Protein AF-A0A959C850-F1 (afdb_monome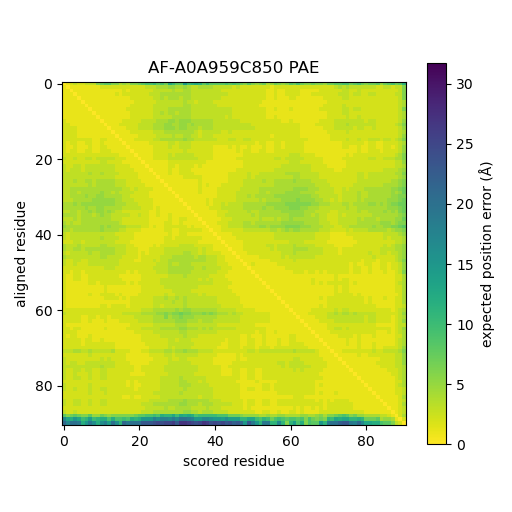r)

pLDDT: mean 97.04, std 5.64, range [49.34, 98.69]

Sequence (91 aa):
LLYEFALWDCEKGWVQQFHLGALRNNNSRAMRLLGPDTGWDSIGDFPQGQALARFLDRLDTEDRLAKTILYNLNPADNELMATMIGNFNDG

Solvent-accessible surface area (backbone atoms only — not comparable to full-atom values): 5569 Å² total; per-residue (Å²): 107,74,65,60,51,44,48,48,29,31,77,69,72,37,75,47,75,49,84,41,40,76,36,68,66,72,39,67,70,52,38,76,76,69,40,78,96,72,81,49,57,46,71,33,87,71,90,54,65,71,62,50,52,55,53,51,48,59,28,45,79,70,78,34,60,40,59,71,47,81,42,72,60,31,75,90,45,47,68,57,53,63,53,54,56,64,80,77,57,94,124

Structure (mmCIF, N/CA/C/O backbone):
data_AF-A0A959C850-F1
#
_entry.id   AF-A0A959C850-F1
#
loop_
_atom_site.group_PDB
_atom_site.id
_atom_site.type_symbol
_atom_site.label_atom_id
_atom_site.label_alt_id
_atom_site.label_comp_id
_atom_site.label_asym_id
_atom_site.label_entity_id
_atom_site.label_seq_id
_atom_site.pdbx_PDB_ins_code
_atom_site.Cartn_x
_atom_site.Cartn_y
_atom_site.Cartn_z
_atom_site.occupancy
_atom_site.B_iso_or_equiv
_atom_site.auth_seq_id
_atom_site.auth_comp_id
_atom_site.auth_asym_id
_atom_site.auth_atom_id
_atom_site.pdbx_PDB_model_num
ATOM 1 N N . LEU A 1 1 ? -3.094 14.878 -0.629 1.00 92.50 1 LEU A N 1
ATOM 2 C CA . LEU A 1 1 ? -3.940 14.114 -1.573 1.00 92.50 1 LEU A CA 1
ATOM 3 C C . LEU A 1 1 ? -4.310 12.747 -1.015 1.00 92.50 1 LEU A C 1
ATOM 5 O O . LEU A 1 1 ? -5.489 12.554 -0.797 1.00 92.50 1 LEU A O 1
ATOM 9 N N . LEU A 1 2 ? -3.358 11.852 -0.704 1.00 97.19 2 LEU A N 1
ATOM 10 C CA . LEU A 1 2 ? -3.684 10.512 -0.173 1.00 97.19 2 LEU A CA 1
ATOM 11 C C . LEU A 1 2 ? -4.608 10.544 1.059 1.00 97.19 2 LEU A C 1
ATOM 13 O O . LEU A 1 2 ? -5.587 9.814 1.100 1.00 97.19 2 LEU A O 1
ATOM 17 N N . TYR A 1 3 ? -4.317 11.434 2.015 1.00 97.69 3 TYR A N 1
ATOM 18 C CA . TYR A 1 3 ? -5.161 11.651 3.193 1.00 97.69 3 TYR A CA 1
ATOM 19 C C . TYR A 1 3 ? -6.597 12.031 2.811 1.00 97.69 3 TYR A C 1
ATOM 21 O O . TYR A 1 3 ? -7.526 11.336 3.186 1.00 97.69 3 TYR A O 1
ATOM 29 N N . GLU A 1 4 ? -6.772 13.063 1.982 1.00 98.25 4 GLU A N 1
ATOM 30 C CA . GLU A 1 4 ? -8.094 13.515 1.519 1.00 98.25 4 GLU A CA 1
ATOM 31 C C . GLU A 1 4 ? -8.890 12.416 0.801 1.00 98.25 4 GLU A C 1
ATOM 33 O O . GLU A 1 4 ? -10.094 12.304 0.992 1.00 98.25 4 GLU A O 1
ATOM 38 N N . PHE A 1 5 ? -8.231 11.573 0.002 1.00 98.31 5 PHE A N 1
ATOM 39 C CA . PHE A 1 5 ? -8.909 10.452 -0.652 1.00 98.31 5 PHE A CA 1
ATOM 40 C C . PHE A 1 5 ? -9.363 9.400 0.355 1.00 98.31 5 PHE A C 1
ATOM 42 O O . PHE A 1 5 ? -10.506 8.967 0.287 1.00 98.31 5 PHE A O 1
ATOM 49 N N . ALA A 1 6 ? -8.528 9.072 1.342 1.00 98.31 6 ALA A N 1
ATOM 50 C CA . ALA A 1 6 ? -8.916 8.167 2.417 1.00 98.31 6 ALA A CA 1
ATOM 51 C C . ALA A 1 6 ? -10.107 8.721 3.227 1.00 98.31 6 ALA A C 1
ATOM 53 O O . ALA A 1 6 ? -11.069 8.008 3.520 1.00 98.31 6 ALA A O 1
ATOM 54 N N . LEU A 1 7 ? -10.088 10.022 3.510 1.00 98.44 7 LEU A N 1
ATOM 55 C CA . LEU A 1 7 ? -11.184 10.734 4.156 1.00 98.44 7 LEU A CA 1
ATOM 56 C C . LEU A 1 7 ? -12.502 10.649 3.365 1.00 98.44 7 LEU A C 1
ATOM 58 O O . LEU A 1 7 ? -13.565 10.48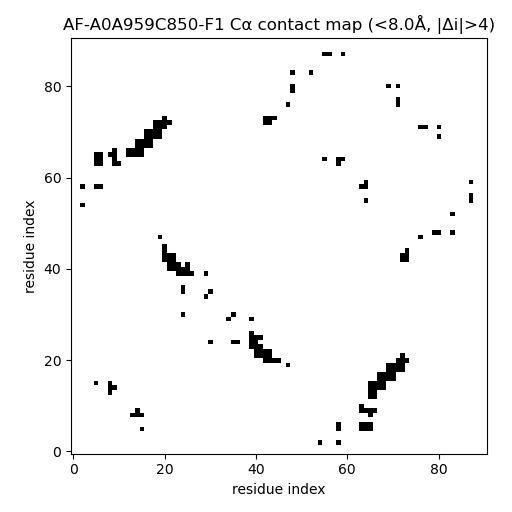9 3.971 1.00 98.44 7 LEU A O 1
ATOM 62 N N . TRP A 1 8 ? -12.446 10.751 2.034 1.00 98.56 8 TRP A N 1
ATOM 63 C CA . TRP A 1 8 ? -13.612 10.584 1.161 1.00 98.56 8 TRP A CA 1
ATOM 64 C C . TRP A 1 8 ? -14.059 9.129 1.048 1.00 98.56 8 TRP A C 1
ATOM 66 O O . TRP A 1 8 ? -15.260 8.873 1.037 1.00 98.56 8 TRP A O 1
ATOM 76 N N . A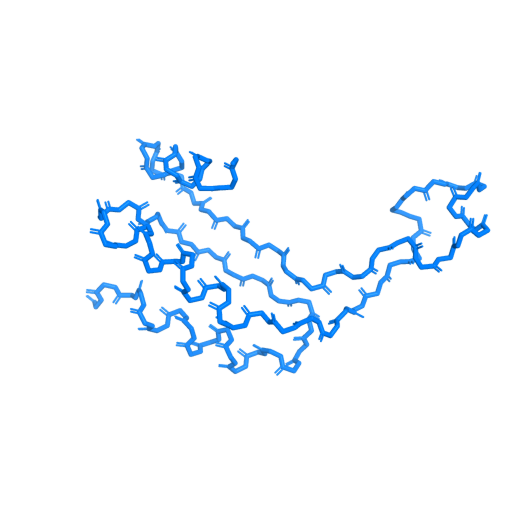SP A 1 9 ? -13.130 8.173 1.019 1.00 98.50 9 ASP A N 1
ATOM 77 C CA . ASP A 1 9 ? -13.467 6.749 1.020 1.00 98.50 9 ASP A CA 1
ATOM 78 C C . ASP A 1 9 ? -14.249 6.380 2.287 1.00 98.50 9 ASP A C 1
ATOM 80 O O . ASP A 1 9 ? -15.276 5.707 2.198 1.00 98.50 9 ASP A O 1
ATOM 84 N N . CYS A 1 10 ? -13.836 6.896 3.450 1.00 98.19 10 CYS A N 1
ATOM 85 C CA . CYS A 1 10 ? -14.585 6.754 4.699 1.00 98.19 10 CYS A CA 1
ATOM 86 C C . CYS A 1 10 ? -15.985 7.381 4.593 1.00 98.19 10 CYS A C 1
ATOM 88 O O . CYS A 1 10 ? -16.982 6.705 4.844 1.00 98.19 10 CYS A O 1
ATOM 90 N N . GLU A 1 11 ? -16.082 8.630 4.118 1.00 98.31 11 GLU A N 1
ATOM 91 C CA . GLU A 1 11 ? -17.362 9.332 3.930 1.00 98.31 11 GLU A CA 1
ATOM 92 C C . GLU A 1 11 ? -18.332 8.558 3.016 1.00 98.31 11 GLU A C 1
ATOM 94 O O . GLU A 1 11 ? -19.548 8.592 3.213 1.00 98.31 11 GLU A O 1
ATOM 99 N N . LYS A 1 12 ? -17.812 7.852 2.004 1.00 98.38 12 LYS A N 1
ATOM 100 C CA . LYS A 1 12 ? -18.613 7.056 1.062 1.00 98.38 12 LYS A CA 1
ATOM 101 C C . LYS A 1 12 ? -18.792 5.592 1.476 1.00 98.38 12 LYS A C 1
ATOM 103 O O . LYS A 1 12 ? -19.470 4.851 0.762 1.00 98.38 12 LYS A O 1
ATOM 108 N N . GLY A 1 13 ? -18.209 5.158 2.595 1.00 97.69 13 GLY A N 1
ATOM 109 C CA . GLY A 1 13 ? -18.209 3.755 3.023 1.00 97.69 13 GLY A CA 1
ATOM 110 C C . GLY A 1 13 ? -17.459 2.815 2.065 1.00 97.69 13 GLY A C 1
ATOM 111 O O . GLY A 1 13 ? -17.748 1.612 2.012 1.00 97.69 13 GLY A O 1
ATOM 112 N N . TRP A 1 14 ? -16.536 3.358 1.271 1.00 98.50 14 TRP A N 1
ATOM 113 C CA . TRP A 1 14 ? -15.719 2.622 0.312 1.00 98.50 14 TRP A CA 1
ATOM 114 C C . TRP A 1 14 ? -14.562 1.898 0.999 1.00 98.50 14 TRP A C 1
ATOM 116 O O . TRP A 1 14 ? -14.174 2.204 2.124 1.00 98.50 14 TRP A O 1
ATOM 126 N N . VAL A 1 15 ? -14.032 0.886 0.313 1.00 98.38 15 VAL A N 1
ATOM 127 C CA . VAL A 1 15 ? -12.844 0.156 0.761 1.00 98.38 15 VAL A CA 1
ATOM 128 C C . VAL A 1 15 ? -11.603 0.847 0.205 1.00 98.38 15 VAL A C 1
ATOM 130 O O . VAL A 1 15 ? -11.494 1.031 -1.007 1.00 98.38 15 VAL A O 1
ATOM 133 N N . GLN A 1 16 ? -10.652 1.159 1.079 1.00 97.44 16 GLN A N 1
ATOM 134 C CA . GLN A 1 16 ? -9.334 1.670 0.718 1.00 97.44 16 GLN A CA 1
ATOM 135 C C . GLN A 1 16 ? -8.400 0.510 0.369 1.00 97.44 16 GLN A C 1
ATOM 137 O O . GLN A 1 16 ? -8.350 -0.500 1.073 1.00 97.44 16 GLN A O 1
ATOM 142 N N . GLN A 1 17 ? -7.640 0.644 -0.717 1.00 98.38 17 GLN A N 1
ATOM 143 C CA . GLN A 1 17 ? -6.671 -0.368 -1.142 1.00 98.38 17 GLN A CA 1
ATOM 144 C C . GLN A 1 17 ? -5.318 0.277 -1.424 1.00 98.38 17 GLN A C 1
ATOM 146 O O . GLN A 1 17 ? -5.192 1.089 -2.341 1.00 98.38 17 GLN A O 1
ATOM 151 N N . PHE A 1 18 ? -4.288 -0.125 -0.681 1.00 98.25 18 PHE A N 1
ATOM 152 C CA . PHE A 1 18 ? -2.938 0.418 -0.828 1.00 98.25 18 PHE A CA 1
ATOM 153 C C . PHE A 1 18 ? -1.983 -0.651 -1.367 1.00 98.25 18 PHE A C 1
ATOM 155 O O . PHE A 1 18 ? -1.716 -1.647 -0.700 1.00 98.25 18 PHE A O 1
ATOM 162 N N . HIS A 1 19 ? -1.468 -0.433 -2.582 1.00 98.31 19 HIS A N 1
ATOM 163 C CA . HIS A 1 19 ? -0.473 -1.296 -3.227 1.00 98.31 19 HIS A CA 1
ATOM 164 C C . HIS A 1 19 ? 0.922 -0.683 -3.078 1.00 98.31 19 HIS A C 1
ATOM 166 O O . HIS A 1 19 ? 1.230 0.337 -3.698 1.00 98.31 19 HIS A O 1
ATOM 172 N N . LEU A 1 20 ? 1.763 -1.300 -2.250 1.00 98.06 20 LEU A N 1
ATOM 173 C CA . LEU A 1 20 ? 3.055 -0.768 -1.820 1.00 98.06 20 LEU A CA 1
ATOM 174 C C . LEU A 1 20 ? 4.222 -1.602 -2.366 1.00 98.06 20 LEU A C 1
ATOM 176 O O . LEU A 1 20 ? 4.126 -2.818 -2.517 1.00 98.06 20 LEU A O 1
ATOM 180 N N . GLY A 1 21 ? 5.362 -0.949 -2.607 1.00 97.38 21 GLY A N 1
ATOM 181 C CA . GLY A 1 21 ? 6.639 -1.636 -2.847 1.00 97.38 21 GLY A CA 1
ATOM 182 C C . GLY A 1 21 ? 7.036 -1.871 -4.308 1.00 97.38 21 GLY A C 1
ATOM 183 O O . GLY A 1 21 ? 8.029 -2.550 -4.543 1.00 97.38 21 GLY A O 1
ATOM 184 N N . ALA A 1 22 ? 6.324 -1.317 -5.294 1.00 98.31 22 ALA A N 1
ATOM 185 C CA . ALA A 1 22 ? 6.756 -1.395 -6.694 1.00 98.31 22 ALA A CA 1
ATOM 186 C C . ALA A 1 22 ? 7.927 -0.437 -6.977 1.00 98.31 22 ALA A C 1
ATOM 188 O O . ALA A 1 22 ? 7.793 0.775 -6.805 1.00 98.31 22 ALA A O 1
ATOM 189 N N . LEU A 1 23 ? 9.049 -0.971 -7.462 1.00 98.44 23 LEU A N 1
ATOM 190 C CA . LEU A 1 23 ? 10.146 -0.196 -8.035 1.00 98.44 23 LEU A CA 1
ATOM 191 C C . LEU A 1 23 ? 9.987 -0.200 -9.561 1.00 98.44 23 LEU A C 1
ATOM 193 O O . LEU A 1 23 ? 10.155 -1.235 -10.207 1.00 98.44 23 LEU A O 1
ATOM 197 N N . ARG A 1 24 ? 9.613 0.948 -10.130 1.00 98.44 24 ARG A N 1
ATOM 198 C CA . ARG A 1 24 ? 9.132 1.042 -11.516 1.00 98.44 24 ARG A CA 1
ATOM 199 C C . ARG A 1 24 ? 10.134 1.673 -12.472 1.00 98.44 24 ARG A C 1
ATOM 201 O O . ARG A 1 24 ? 10.944 2.503 -12.071 1.00 98.44 24 ARG A O 1
ATOM 208 N N . ASN A 1 25 ? 9.990 1.354 -13.756 1.00 97.44 25 ASN A N 1
ATOM 209 C CA . ASN A 1 25 ? 10.731 1.936 -14.875 1.00 97.44 25 ASN A CA 1
ATOM 210 C C . ASN A 1 25 ? 12.255 1.779 -14.746 1.00 97.44 25 ASN A C 1
ATOM 212 O O . ASN A 1 25 ? 13.016 2.679 -15.105 1.00 97.44 25 ASN A O 1
ATOM 216 N N . ASN A 1 26 ? 12.713 0.618 -14.269 1.00 98.25 26 ASN A N 1
ATOM 217 C CA . ASN A 1 26 ? 14.130 0.366 -13.978 1.00 98.25 26 ASN A CA 1
ATOM 218 C C . ASN A 1 26 ? 15.027 0.407 -15.223 1.00 98.25 26 ASN A C 1
ATOM 220 O O . ASN A 1 26 ? 16.226 0.665 -15.137 1.00 98.25 26 ASN A O 1
ATOM 224 N N . ASN A 1 27 ? 14.460 0.138 -16.402 1.00 98.44 27 ASN A N 1
ATOM 225 C CA . ASN A 1 27 ? 15.189 0.116 -17.664 1.00 98.44 27 ASN A CA 1
ATOM 226 C C . ASN A 1 27 ? 14.913 1.383 -18.484 1.00 98.44 27 ASN A C 1
ATOM 228 O O . ASN A 1 27 ? 13.990 1.424 -19.298 1.00 98.44 27 ASN A O 1
ATOM 232 N N . SER A 1 28 ? 15.766 2.402 -18.345 1.00 98.44 28 SER A N 1
ATOM 233 C CA . SER A 1 28 ? 15.601 3.683 -19.050 1.00 98.44 28 SER A CA 1
ATOM 234 C C . SER A 1 28 ? 15.615 3.552 -20.576 1.00 98.44 28 SER A C 1
ATOM 236 O O . SER A 1 28 ? 14.997 4.360 -21.269 1.00 98.44 28 SER A O 1
ATOM 238 N N . ARG A 1 29 ? 16.323 2.557 -21.134 1.00 98.50 29 ARG A N 1
ATOM 239 C CA . ARG A 1 29 ? 16.309 2.313 -22.585 1.00 98.50 29 ARG A CA 1
ATOM 240 C C . ARG A 1 29 ? 14.948 1.787 -23.026 1.00 98.50 29 ARG A C 1
ATOM 242 O O . ARG A 1 29 ? 14.414 2.294 -24.006 1.00 98.50 29 ARG A O 1
ATOM 249 N N . ALA A 1 30 ? 14.400 0.803 -22.316 1.00 98.12 30 ALA A N 1
ATOM 250 C CA . ALA A 1 30 ? 13.081 0.261 -22.621 1.00 98.12 30 ALA A CA 1
ATOM 251 C C . ALA A 1 30 ? 11.976 1.298 -22.392 1.00 98.12 30 ALA A C 1
ATOM 253 O O . ALA A 1 30 ? 11.126 1.453 -23.257 1.00 98.12 30 ALA A O 1
ATOM 254 N N . MET A 1 31 ? 12.061 2.096 -21.324 1.00 98.06 31 MET A N 1
ATOM 255 C CA . MET A 1 31 ? 11.115 3.182 -21.055 1.00 98.06 31 MET A CA 1
ATOM 256 C C . MET A 1 31 ? 11.016 4.175 -22.223 1.00 98.06 31 MET A C 1
ATOM 258 O O . MET A 1 31 ? 9.921 4.573 -22.608 1.00 98.06 31 MET A O 1
ATOM 262 N N . ARG A 1 32 ? 12.148 4.546 -22.840 1.00 98.25 32 ARG A N 1
ATOM 263 C CA . ARG A 1 32 ? 12.148 5.438 -24.015 1.00 98.25 32 ARG A CA 1
ATOM 264 C C . ARG A 1 32 ? 11.533 4.811 -25.268 1.00 98.25 32 ARG A C 1
ATOM 266 O O . ARG A 1 32 ? 11.024 5.549 -26.100 1.00 98.25 32 ARG A O 1
ATOM 273 N N . LEU A 1 33 ? 11.647 3.493 -25.439 1.00 98.38 33 LEU A N 1
ATOM 274 C CA . LEU A 1 33 ? 11.196 2.794 -26.650 1.00 98.38 33 LEU A CA 1
ATOM 275 C C . LEU A 1 33 ? 9.754 2.285 -26.547 1.00 98.38 33 LEU A C 1
ATOM 277 O O . LEU A 1 33 ? 9.056 2.248 -27.554 1.00 98.38 33 LEU A O 1
ATOM 281 N N . LEU A 1 34 ? 9.343 1.853 -25.356 1.00 98.25 34 LEU A N 1
ATOM 282 C CA . LEU A 1 34 ? 8.120 1.084 -25.123 1.00 98.25 34 LEU A 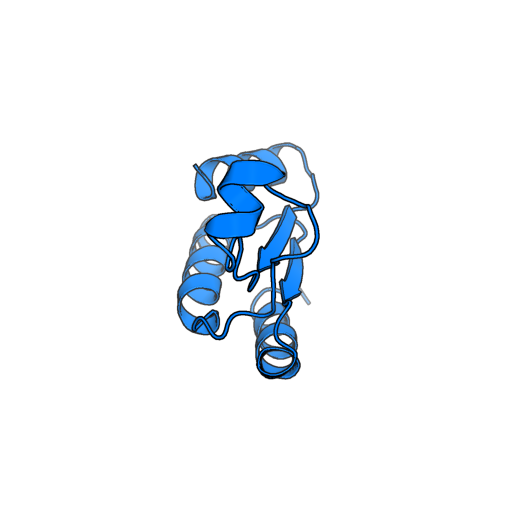CA 1
ATOM 283 C C . LEU A 1 34 ? 7.157 1.762 -24.141 1.00 98.25 34 LEU A C 1
ATOM 285 O O . LEU A 1 34 ? 5.979 1.424 -24.132 1.00 98.25 34 LEU A O 1
ATOM 289 N N . GLY A 1 35 ? 7.626 2.723 -23.340 1.00 97.50 35 GLY A N 1
ATOM 290 C CA . GLY A 1 35 ? 6.818 3.351 -22.297 1.00 97.50 35 GLY A CA 1
ATOM 291 C C . GLY A 1 35 ? 6.681 2.506 -21.018 1.00 97.50 35 GLY A C 1
ATOM 292 O O . GLY A 1 35 ? 7.351 1.474 -20.877 1.00 97.50 35 GLY A O 1
ATOM 293 N N . PRO A 1 36 ? 5.851 2.970 -20.065 1.00 97.31 36 PRO A N 1
ATOM 294 C CA . PRO A 1 36 ? 5.650 2.309 -18.776 1.00 97.31 36 PRO A CA 1
ATOM 295 C C . PRO A 1 36 ? 4.847 1.010 -18.937 1.00 97.31 36 PRO A C 1
ATOM 297 O O . PRO A 1 36 ? 4.262 0.765 -19.988 1.00 97.31 36 PRO A O 1
ATOM 300 N N . ASP A 1 37 ? 4.820 0.177 -17.892 1.00 95.88 37 ASP A N 1
ATOM 301 C CA . ASP A 1 37 ? 4.004 -1.050 -17.829 1.00 95.88 37 ASP A CA 1
ATOM 302 C C . ASP A 1 37 ? 4.322 -2.095 -18.920 1.00 95.88 37 ASP A C 1
ATOM 304 O O . ASP A 1 37 ? 3.481 -2.897 -19.320 1.00 95.88 37 ASP A O 1
ATOM 308 N N . THR A 1 38 ? 5.579 -2.133 -19.378 1.00 97.75 38 THR A N 1
ATOM 309 C CA . THR A 1 38 ? 6.061 -3.069 -20.415 1.00 97.75 38 THR A CA 1
ATOM 310 C C . THR A 1 38 ? 7.031 -4.139 -19.894 1.00 97.75 38 THR A C 1
ATOM 312 O O . THR A 1 38 ? 7.821 -4.692 -20.658 1.00 97.75 38 THR A O 1
ATOM 315 N N . GLY A 1 39 ? 6.964 -4.459 -18.593 1.00 97.38 39 GLY A N 1
ATOM 316 C CA . GLY A 1 39 ? 7.697 -5.579 -17.978 1.00 97.38 39 GLY A CA 1
ATOM 317 C C . GLY A 1 39 ? 9.070 -5.238 -17.383 1.00 97.38 39 GLY A C 1
ATOM 318 O O . GLY A 1 39 ? 9.890 -6.134 -17.203 1.00 97.38 39 GLY A O 1
ATOM 319 N N . TRP A 1 40 ? 9.331 -3.963 -17.074 1.00 97.69 40 TRP A N 1
ATOM 320 C CA . TRP A 1 40 ? 10.624 -3.481 -16.548 1.00 97.69 40 TRP A CA 1
ATOM 321 C C . TRP A 1 40 ? 10.543 -2.941 -15.111 1.00 97.69 40 TRP A C 1
ATOM 323 O O . TRP A 1 40 ? 11.402 -2.164 -14.683 1.00 97.69 40 TRP A O 1
ATOM 333 N N . ASP A 1 41 ? 9.520 -3.374 -14.379 1.00 98.56 41 ASP A N 1
ATOM 334 C CA . ASP A 1 41 ? 9.272 -3.058 -12.972 1.00 98.56 41 ASP A CA 1
ATOM 335 C C . ASP A 1 41 ? 9.640 -4.269 -12.102 1.00 98.56 41 ASP A C 1
ATOM 337 O O . ASP A 1 41 ? 9.617 -5.410 -12.566 1.00 98.56 41 ASP A O 1
ATOM 341 N N . SER A 1 42 ? 9.987 -4.036 -10.839 1.00 98.56 42 SER A N 1
ATOM 342 C CA . SER A 1 42 ? 10.381 -5.089 -9.900 1.00 98.56 42 SER A CA 1
ATOM 343 C C . SER A 1 42 ? 9.919 -4.797 -8.472 1.00 98.56 42 SER A C 1
ATOM 345 O O . SER A 1 42 ? 9.307 -3.767 -8.181 1.00 98.56 42 SER A O 1
AT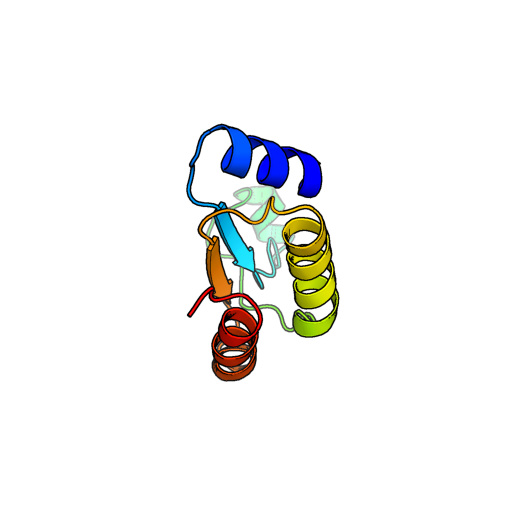OM 347 N N . ILE A 1 43 ? 10.242 -5.720 -7.565 1.00 98.69 43 ILE A N 1
ATOM 348 C CA . ILE A 1 43 ? 10.127 -5.524 -6.119 1.00 98.69 43 ILE A CA 1
ATOM 349 C C . ILE A 1 43 ? 11.130 -4.443 -5.684 1.00 98.69 43 ILE A C 1
ATOM 351 O O . ILE A 1 43 ? 12.299 -4.507 -6.067 1.00 98.69 43 ILE A O 1
ATOM 355 N N . GLY A 1 44 ? 10.669 -3.460 -4.910 1.00 98.31 44 GLY A N 1
ATOM 356 C CA . GLY A 1 44 ? 11.500 -2.500 -4.181 1.00 98.31 44 GLY A CA 1
ATOM 357 C C . GLY A 1 44 ? 11.639 -2.861 -2.697 1.00 98.31 44 GLY A C 1
ATOM 358 O O . GLY A 1 44 ? 10.832 -3.607 -2.144 1.00 98.31 44 GLY A O 1
ATOM 359 N N . ASP A 1 45 ? 12.650 -2.306 -2.037 1.00 97.44 45 ASP A N 1
ATOM 360 C CA . ASP A 1 45 ? 13.037 -2.566 -0.641 1.00 97.44 45 ASP A CA 1
ATOM 361 C C . ASP A 1 45 ? 12.868 -1.330 0.263 1.00 97.44 45 ASP A C 1
ATOM 363 O O . ASP A 1 45 ? 13.612 -1.103 1.217 1.00 97.44 45 ASP A O 1
ATOM 367 N N . PHE A 1 46 ? 11.867 -0.504 -0.040 1.00 96.88 46 PHE A N 1
ATOM 368 C CA . PHE A 1 46 ? 11.599 0.713 0.719 1.00 96.88 46 PHE A CA 1
ATOM 369 C C . PHE A 1 46 ? 11.071 0.394 2.126 1.00 96.88 46 PHE A C 1
ATOM 371 O O . PHE A 1 46 ? 10.134 -0.395 2.246 1.00 96.88 46 PHE A O 1
ATOM 378 N N . PRO A 1 47 ? 11.552 1.069 3.183 1.00 96.75 47 PRO A N 1
ATOM 379 C CA . PRO A 1 47 ? 10.996 0.900 4.522 1.00 96.75 47 PRO A CA 1
ATOM 380 C C . PRO A 1 47 ? 9.544 1.411 4.590 1.00 96.75 47 PRO A C 1
ATOM 382 O O . PRO A 1 47 ? 9.302 2.616 4.509 1.00 96.75 47 PRO A O 1
ATOM 385 N N . GLN A 1 48 ? 8.572 0.505 4.765 1.00 97.19 48 GLN A N 1
ATOM 386 C CA . GLN A 1 48 ? 7.134 0.840 4.773 1.00 97.19 48 GLN A CA 1
ATOM 387 C C . GLN A 1 48 ? 6.578 1.161 6.171 1.00 97.19 48 GLN A C 1
ATOM 389 O O . GLN A 1 48 ? 5.783 2.089 6.337 1.00 97.19 48 GLN A O 1
ATOM 394 N N . GLY A 1 49 ? 6.993 0.398 7.189 1.00 97.94 49 GLY A N 1
ATOM 395 C CA . GLY A 1 49 ? 6.247 0.275 8.449 1.00 97.94 49 GLY A CA 1
ATOM 396 C C . GLY A 1 49 ? 5.949 1.588 9.169 1.00 97.94 49 GLY A C 1
ATOM 397 O O . GLY A 1 49 ? 4.802 1.855 9.515 1.00 97.94 49 GLY A O 1
ATOM 398 N N . GLN A 1 50 ? 6.951 2.447 9.364 1.00 98.31 50 GLN A N 1
ATOM 399 C CA . GLN A 1 50 ? 6.765 3.661 10.165 1.00 98.31 50 GLN A CA 1
ATOM 400 C C . GLN A 1 50 ? 5.862 4.701 9.480 1.00 98.31 50 GLN A C 1
ATOM 402 O O . GLN A 1 50 ? 5.104 5.406 10.146 1.00 98.31 50 GLN A O 1
ATOM 407 N N . ALA A 1 51 ? 5.960 4.832 8.155 1.00 97.88 51 ALA A N 1
ATOM 408 C CA . ALA A 1 51 ? 5.131 5.768 7.402 1.00 97.88 51 ALA A CA 1
ATOM 409 C C . ALA A 1 51 ? 3.676 5.292 7.350 1.00 97.88 51 ALA A C 1
ATOM 411 O O . ALA A 1 51 ? 2.771 6.097 7.560 1.00 97.88 51 ALA A O 1
ATOM 412 N N . LEU A 1 52 ? 3.479 3.989 7.141 1.00 98.25 52 LEU A N 1
ATOM 413 C CA . LEU A 1 52 ? 2.167 3.360 7.132 1.00 98.25 52 LEU A CA 1
ATOM 414 C C . LEU A 1 52 ? 1.472 3.467 8.497 1.00 98.25 52 LEU A C 1
ATOM 416 O O . LEU A 1 52 ? 0.338 3.927 8.544 1.00 98.25 52 LEU A O 1
ATOM 420 N N . ALA A 1 53 ? 2.169 3.150 9.595 1.00 98.50 53 ALA A N 1
ATOM 421 C CA . ALA A 1 53 ? 1.618 3.268 10.948 1.00 98.50 53 ALA A CA 1
ATOM 422 C C . ALA A 1 53 ? 1.098 4.683 11.235 1.00 98.50 53 ALA A C 1
ATOM 424 O O . ALA A 1 53 ? -0.048 4.844 11.631 1.00 98.50 53 ALA A O 1
ATOM 425 N N . ARG A 1 54 ? 1.908 5.719 10.964 1.00 98.50 54 ARG A N 1
ATOM 426 C CA . ARG A 1 54 ? 1.498 7.122 11.165 1.00 98.50 54 ARG A CA 1
ATOM 427 C C . ARG A 1 54 ? 0.331 7.541 10.278 1.00 98.50 54 ARG A C 1
ATOM 429 O O . ARG A 1 54 ? -0.440 8.413 10.659 1.00 98.50 54 ARG A O 1
ATOM 436 N N . PHE A 1 55 ? 0.255 7.002 9.064 1.00 98.44 55 PHE A N 1
ATOM 437 C CA . PHE A 1 55 ? -0.823 7.330 8.141 1.00 98.44 55 PHE A CA 1
ATOM 438 C C . PHE A 1 55 ? -2.157 6.743 8.612 1.00 98.44 55 PHE A C 1
ATOM 440 O O . PHE A 1 55 ? -3.143 7.474 8.652 1.00 98.44 55 PHE A O 1
ATOM 447 N N . LEU A 1 56 ? -2.162 5.464 8.998 1.00 98.31 56 LEU A N 1
ATOM 448 C CA . LEU A 1 56 ? -3.351 4.786 9.516 1.00 98.31 56 LEU A CA 1
ATOM 449 C C . LEU A 1 56 ? -3.787 5.381 10.860 1.00 98.31 56 LEU A C 1
ATOM 451 O O . LEU A 1 56 ? -4.944 5.754 10.990 1.00 98.31 56 LEU A O 1
ATOM 455 N N . ASP A 1 57 ? -2.852 5.599 11.789 1.00 98.44 57 ASP A N 1
ATOM 456 C CA . ASP A 1 57 ? -3.105 6.238 13.092 1.00 98.44 57 ASP A CA 1
ATOM 457 C C . ASP A 1 57 ? -3.745 7.622 12.941 1.00 98.44 57 ASP A C 1
ATOM 459 O O . ASP A 1 57 ? -4.736 7.943 13.588 1.00 98.44 57 ASP A O 1
ATOM 463 N N . ARG A 1 58 ? -3.258 8.438 12.001 1.00 98.19 58 ARG A N 1
ATOM 464 C CA . ARG A 1 58 ? -3.872 9.743 11.745 1.00 98.19 58 ARG A CA 1
ATOM 465 C C . ARG A 1 58 ? -5.336 9.631 11.302 1.00 98.19 58 ARG A C 1
ATOM 467 O O . ARG A 1 58 ? -6.135 10.467 11.699 1.00 98.19 58 ARG A O 1
ATOM 474 N N . LEU A 1 59 ? -5.681 8.655 10.465 1.00 98.00 59 LEU A N 1
ATOM 475 C CA . LEU A 1 59 ? -7.071 8.442 10.043 1.00 98.00 59 LEU A CA 1
ATOM 476 C C . LEU A 1 59 ? -7.927 7.916 11.201 1.00 98.00 59 LEU A C 1
ATOM 478 O O . LEU A 1 59 ? -9.059 8.360 11.379 1.00 98.00 59 LEU A O 1
ATOM 482 N N . ASP A 1 60 ? -7.371 6.996 11.981 1.00 97.75 60 ASP A N 1
ATOM 483 C CA . ASP A 1 60 ? -8.043 6.320 13.089 1.00 97.75 60 ASP A CA 1
ATOM 484 C C . ASP A 1 60 ? -8.328 7.266 14.266 1.00 97.75 60 ASP A C 1
ATOM 486 O O . ASP A 1 60 ? -9.435 7.293 14.792 1.00 97.75 60 ASP A O 1
ATOM 490 N N . THR A 1 61 ? -7.388 8.160 14.601 1.00 97.25 61 THR A N 1
ATOM 491 C CA . THR A 1 61 ? -7.579 9.190 15.646 1.00 97.25 61 THR A CA 1
ATOM 492 C C . THR A 1 61 ? -8.731 10.159 15.365 1.00 97.25 61 THR A C 1
ATOM 494 O O . THR A 1 61 ? -9.233 10.798 16.292 1.00 97.25 61 THR A O 1
ATOM 497 N N . GLU A 1 62 ? -9.156 10.281 14.106 1.00 96.56 62 GLU A N 1
ATOM 498 C CA . GLU A 1 62 ? -10.309 11.086 13.700 1.00 96.56 62 GLU A CA 1
ATOM 499 C C . GLU A 1 62 ? -11.594 10.252 13.530 1.00 96.56 62 GLU A C 1
ATOM 501 O O . GLU A 1 62 ? -12.618 10.832 13.177 1.00 96.56 62 GLU A O 1
ATOM 506 N N . ASP A 1 63 ? -11.564 8.935 13.785 1.00 96.38 63 ASP A N 1
ATOM 507 C CA . ASP A 1 63 ? -12.635 7.966 13.482 1.00 96.38 63 ASP A CA 1
ATOM 508 C C . ASP A 1 63 ? -12.980 7.930 11.979 1.00 96.38 63 ASP A C 1
ATOM 510 O O . ASP A 1 63 ? -14.136 7.906 11.550 1.00 96.38 63 ASP A O 1
ATOM 514 N N . ARG A 1 64 ? -11.940 8.032 11.137 1.00 97.62 64 ARG A N 1
ATOM 515 C CA . ARG A 1 64 ? -12.060 8.145 9.671 1.00 97.62 64 ARG A CA 1
ATOM 516 C C . ARG A 1 64 ? -11.227 7.129 8.905 1.00 97.62 64 ARG A C 1
ATOM 518 O O . ARG A 1 64 ? -11.037 7.266 7.692 1.00 97.62 64 A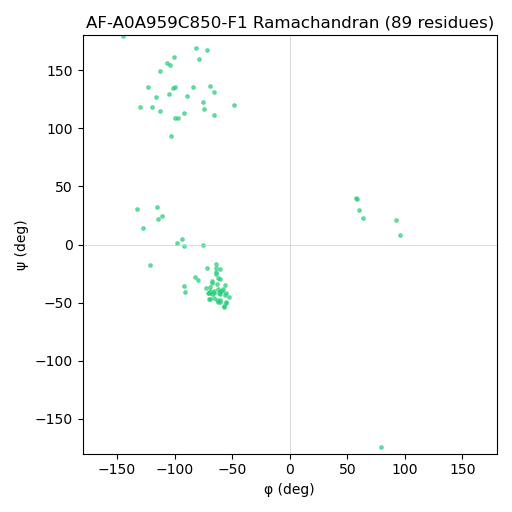RG A O 1
ATOM 525 N N . LEU A 1 65 ? -10.735 6.098 9.583 1.00 97.75 65 LEU A N 1
ATOM 526 C CA . LEU A 1 65 ? -10.129 4.955 8.921 1.00 97.75 65 LEU A CA 1
ATOM 527 C C . LEU A 1 65 ? -11.236 4.091 8.302 1.00 97.75 65 LEU A C 1
ATOM 529 O O . LEU A 1 65 ? -12.101 3.562 8.990 1.00 97.75 65 LEU A O 1
ATOM 533 N N . ALA A 1 66 ? -11.246 3.973 6.974 1.00 97.62 66 ALA A N 1
ATOM 534 C CA . ALA A 1 66 ? -12.194 3.097 6.293 1.00 97.62 66 ALA A CA 1
ATOM 535 C C . ALA A 1 66 ? -11.700 1.642 6.309 1.00 97.62 66 ALA A C 1
ATOM 537 O O . ALA A 1 66 ? -10.522 1.368 6.557 1.00 97.62 66 ALA A O 1
ATOM 538 N N . LYS A 1 67 ? -12.576 0.702 5.924 1.00 97.94 67 LYS A N 1
ATOM 539 C CA . LYS A 1 67 ? -12.174 -0.682 5.621 1.00 97.94 67 LYS A CA 1
ATOM 540 C C . LYS A 1 67 ? -10.971 -0.662 4.678 1.00 97.94 67 LYS A C 1
ATOM 542 O O . LYS A 1 67 ? -11.074 -0.134 3.571 1.00 97.94 67 LYS A O 1
ATOM 547 N N . THR A 1 68 ? -9.859 -1.247 5.109 1.00 98.06 68 THR A N 1
ATOM 548 C CA . THR A 1 68 ? -8.568 -1.114 4.428 1.00 98.06 68 THR A CA 1
ATOM 549 C C . THR A 1 68 ? -8.004 -2.477 4.049 1.00 98.06 68 THR A C 1
ATOM 551 O O . THR A 1 68 ? -8.000 -3.404 4.854 1.00 98.06 68 THR A O 1
ATOM 554 N N . ILE A 1 69 ? -7.492 -2.592 2.822 1.00 98.38 69 ILE A N 1
ATOM 555 C CA . ILE A 1 69 ? -6.701 -3.736 2.361 1.00 98.38 69 ILE A CA 1
ATOM 556 C C . ILE A 1 69 ? -5.292 -3.251 2.021 1.00 98.38 69 ILE A C 1
ATOM 558 O O . ILE A 1 69 ? -5.109 -2.317 1.233 1.00 98.38 69 ILE A O 1
ATOM 562 N N . LEU A 1 70 ? -4.293 -3.906 2.608 1.00 98.19 70 LEU A N 1
ATOM 563 C CA . LEU A 1 70 ? -2.882 -3.633 2.363 1.00 98.19 70 LEU A CA 1
ATOM 564 C C . LEU A 1 70 ? -2.279 -4.724 1.484 1.00 98.19 70 LEU A C 1
ATOM 566 O O . LEU A 1 70 ? -2.395 -5.907 1.793 1.00 98.19 70 LEU A O 1
ATOM 570 N N . TYR A 1 71 ? -1.594 -4.311 0.421 1.00 98.31 71 TYR A N 1
ATOM 571 C CA . TYR A 1 71 ? -0.826 -5.194 -0.448 1.00 98.31 71 TYR A CA 1
ATOM 572 C C . TYR A 1 71 ? 0.638 -4.752 -0.430 1.00 98.31 71 TYR A C 1
ATOM 574 O O . TYR A 1 71 ? 0.958 -3.638 -0.853 1.00 98.31 71 TYR A O 1
ATOM 582 N N . ASN A 1 72 ? 1.539 -5.618 0.028 1.00 97.75 72 ASN A N 1
ATOM 583 C CA . ASN A 1 72 ? 2.979 -5.436 -0.132 1.00 97.75 72 ASN A CA 1
ATOM 584 C C . ASN A 1 72 ? 3.488 -6.271 -1.306 1.00 97.75 72 ASN A C 1
ATOM 586 O O . ASN A 1 72 ? 3.161 -7.446 -1.448 1.00 97.75 72 ASN A O 1
ATOM 590 N N . LEU A 1 73 ? 4.331 -5.665 -2.138 1.00 98.38 73 LEU A N 1
ATOM 591 C CA . LEU A 1 73 ? 4.996 -6.378 -3.223 1.00 98.38 73 LEU A CA 1
ATOM 592 C C . LEU A 1 73 ? 6.246 -7.135 -2.741 1.00 98.38 73 LEU A C 1
ATOM 594 O O . LEU A 1 73 ? 6.626 -8.138 -3.342 1.00 98.38 73 LEU A O 1
ATOM 598 N N . ASN A 1 74 ? 6.896 -6.659 -1.673 1.00 98.50 74 ASN A N 1
ATOM 599 C CA . ASN A 1 74 ? 8.096 -7.280 -1.121 1.00 98.50 74 ASN A CA 1
ATOM 600 C C . ASN A 1 74 ? 7.733 -8.294 -0.025 1.00 98.50 74 ASN A C 1
ATOM 602 O O . ASN A 1 74 ? 7.290 -7.865 1.040 1.00 98.50 74 ASN A O 1
ATOM 606 N N . PRO A 1 75 ? 7.950 -9.608 -0.223 1.00 98.31 75 PRO A N 1
ATOM 607 C CA . PRO A 1 75 ? 7.562 -10.624 0.753 1.00 98.31 75 PRO A CA 1
ATOM 608 C C . PRO A 1 75 ? 8.299 -10.514 2.094 1.00 98.31 75 PRO A C 1
ATOM 610 O O . PRO A 1 75 ? 7.816 -11.062 3.077 1.00 98.31 75 PRO A O 1
ATOM 613 N N . ALA A 1 76 ? 9.422 -9.790 2.166 1.00 98.12 76 ALA A N 1
ATOM 614 C CA . ALA A 1 76 ? 10.096 -9.504 3.434 1.00 98.12 76 ALA A CA 1
ATOM 615 C C . ALA A 1 76 ? 9.241 -8.652 4.395 1.00 98.12 76 ALA A C 1
ATOM 617 O O . ALA A 1 76 ? 9.487 -8.661 5.597 1.00 98.12 76 ALA A O 1
ATOM 618 N N . ASP A 1 77 ? 8.234 -7.941 3.876 1.00 98.31 77 ASP A N 1
ATOM 619 C CA . ASP A 1 77 ? 7.304 -7.132 4.668 1.00 98.31 77 ASP A CA 1
ATOM 620 C C . ASP A 1 77 ? 6.017 -7.891 5.044 1.00 98.31 77 ASP A C 1
ATOM 622 O O . ASP A 1 77 ? 5.116 -7.291 5.627 1.00 98.31 77 ASP A O 1
ATOM 626 N N . ASN A 1 78 ? 5.884 -9.186 4.728 1.00 98.38 78 ASN A N 1
ATOM 627 C CA . ASN A 1 78 ? 4.644 -9.935 4.968 1.00 98.38 78 ASN A CA 1
ATOM 628 C C . ASN A 1 78 ? 4.230 -9.909 6.445 1.00 98.38 78 ASN A C 1
ATOM 630 O O . ASN A 1 78 ? 3.107 -9.530 6.778 1.00 98.38 78 ASN A O 1
ATOM 634 N N . GLU A 1 79 ? 5.140 -10.275 7.344 1.00 98.50 79 GLU A N 1
ATOM 635 C CA . GLU A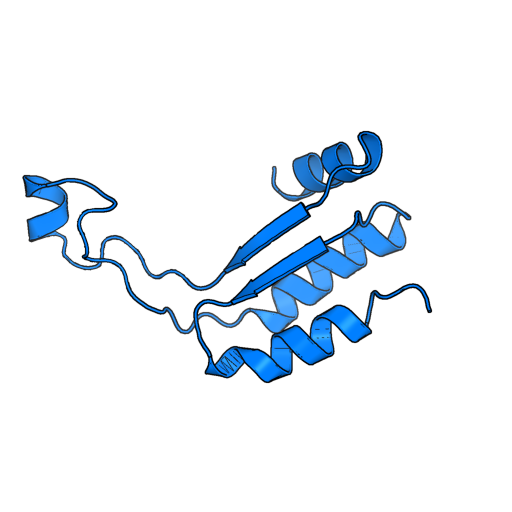 1 79 ? 4.889 -10.299 8.785 1.00 98.50 79 GLU A CA 1
ATOM 636 C C . GLU A 1 79 ? 4.686 -8.884 9.341 1.00 98.50 79 GLU A C 1
ATOM 638 O O . GLU A 1 79 ? 3.869 -8.676 10.241 1.00 98.50 79 GLU A O 1
ATOM 643 N N . LEU A 1 80 ? 5.374 -7.891 8.769 1.00 98.25 80 LEU A N 1
ATOM 644 C CA . LEU A 1 80 ? 5.172 -6.481 9.098 1.00 98.25 80 LEU A CA 1
ATOM 645 C C . LEU A 1 80 ? 3.745 -6.046 8.752 1.00 98.25 80 LEU A C 1
ATOM 647 O O . LEU A 1 80 ? 3.071 -5.473 9.600 1.00 98.25 80 LEU A O 1
ATOM 651 N N . MET A 1 81 ? 3.254 -6.331 7.544 1.00 98.06 81 MET A N 1
ATOM 652 C CA . MET A 1 81 ? 1.890 -5.971 7.139 1.00 98.06 81 MET A CA 1
ATOM 653 C C . MET A 1 81 ? 0.838 -6.734 7.948 1.00 98.06 81 MET A C 1
ATOM 655 O O . MET A 1 81 ? -0.146 -6.140 8.386 1.00 98.06 81 MET A O 1
ATOM 659 N N . ALA A 1 82 ? 1.064 -8.028 8.196 1.00 97.69 82 ALA A N 1
ATOM 660 C CA . ALA A 1 82 ? 0.157 -8.864 8.980 1.00 97.69 82 ALA A CA 1
ATOM 661 C C . ALA A 1 82 ? 0.011 -8.370 10.427 1.00 97.69 82 ALA A C 1
ATOM 663 O O . ALA A 1 82 ? -1.082 -8.396 10.988 1.00 97.69 82 ALA A O 1
ATOM 664 N N . THR A 1 83 ? 1.098 -7.890 11.030 1.00 98.00 83 THR A N 1
ATOM 665 C CA . THR A 1 83 ? 1.064 -7.302 12.377 1.00 98.00 83 THR A CA 1
ATOM 666 C C . THR A 1 83 ? 0.549 -5.862 12.361 1.00 98.00 83 THR A C 1
ATOM 668 O O . THR A 1 83 ? -0.131 -5.457 13.299 1.00 98.00 83 THR A O 1
ATOM 671 N N . MET A 1 84 ? 0.783 -5.107 11.280 1.00 98.31 84 MET A N 1
ATOM 672 C CA . MET A 1 84 ? 0.301 -3.730 11.119 1.00 98.31 84 MET A CA 1
ATOM 673 C C . MET A 1 84 ? -1.224 -3.636 11.164 1.00 98.31 84 MET A C 1
ATOM 675 O O . MET A 1 84 ? -1.753 -2.794 11.885 1.00 98.31 84 MET A O 1
ATOM 679 N N . ILE A 1 85 ? -1.930 -4.495 10.420 1.00 96.94 85 ILE A N 1
ATOM 680 C CA . ILE A 1 85 ? -3.402 -4.477 10.392 1.00 96.94 85 ILE A CA 1
ATOM 681 C C . ILE A 1 85 ? -4.007 -4.779 11.768 1.00 96.94 85 ILE A C 1
ATOM 683 O O . ILE A 1 85 ? -5.077 -4.280 12.089 1.00 96.94 85 ILE A O 1
ATOM 687 N N . GLY A 1 86 ? -3.311 -5.556 12.605 1.00 97.12 86 GLY A N 1
ATOM 688 C CA . GLY A 1 86 ? -3.758 -5.882 13.957 1.00 97.12 86 GLY A CA 1
ATOM 689 C C . GLY A 1 86 ? -3.858 -4.671 14.887 1.00 97.1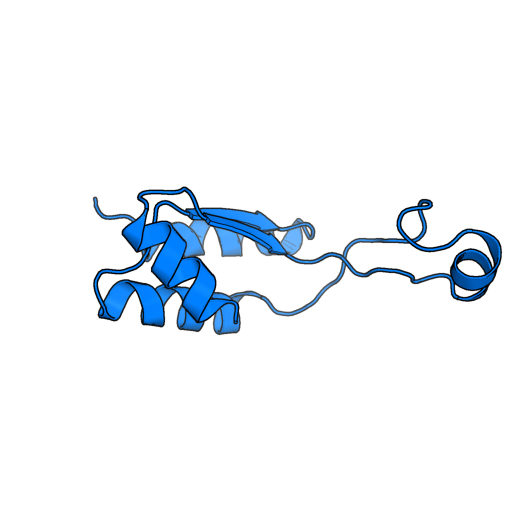2 86 GLY A C 1
ATOM 690 O O . GLY A 1 86 ? -4.631 -4.719 15.835 1.00 97.12 86 GLY A O 1
ATOM 691 N N . ASN A 1 87 ? -3.128 -3.586 14.605 1.00 97.69 87 ASN A N 1
ATOM 692 C CA . ASN A 1 87 ? -3.188 -2.357 15.402 1.00 97.69 87 ASN A CA 1
ATOM 693 C C . ASN A 1 87 ? -4.494 -1.571 15.204 1.00 97.69 87 ASN A C 1
ATOM 695 O O . ASN A 1 87 ? -4.810 -0.739 16.044 1.00 97.69 87 ASN A O 1
ATOM 699 N N . PHE A 1 88 ? -5.215 -1.817 14.103 1.00 96.56 88 PHE A N 1
ATOM 700 C CA . PHE A 1 88 ? -6.357 -1.013 13.648 1.00 96.56 88 PHE A CA 1
ATOM 701 C C . PHE A 1 88 ? -7.568 -1.885 13.274 1.00 96.56 88 PHE A C 1
ATOM 703 O O . PHE A 1 88 ? -8.297 -1.577 12.336 1.00 96.56 88 PHE A O 1
ATOM 710 N N . ASN A 1 89 ? -7.728 -3.033 13.938 1.00 89.44 89 ASN A N 1
ATOM 711 C CA . ASN A 1 89 ? -8.944 -3.838 13.842 1.00 89.44 89 ASN A CA 1
ATOM 712 C C . ASN A 1 89 ? -9.803 -3.598 15.086 1.00 89.44 89 ASN A C 1
ATOM 714 O O . ASN A 1 89 ? -9.300 -3.666 16.206 1.00 89.44 89 ASN A O 1
ATOM 718 N N . ASP A 1 90 ? -11.101 -3.401 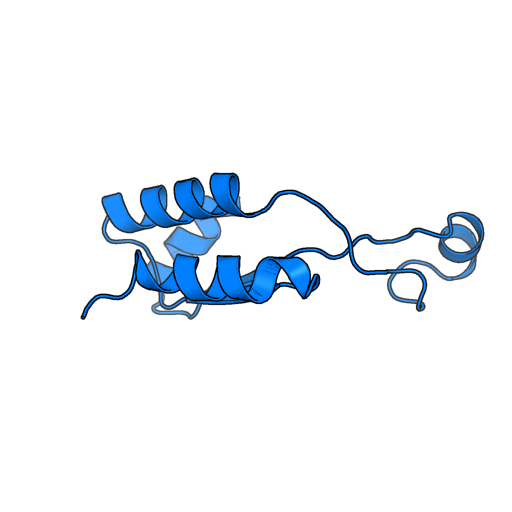14.878 1.00 76.06 90 ASP A N 1
ATOM 719 C CA . ASP A 1 90 ? -12.038 -2.903 15.896 1.00 76.06 90 ASP A CA 1
ATOM 720 C C . ASP A 1 90 ? -12.443 -3.941 16.967 1.00 76.06 90 ASP A C 1
ATOM 722 O O . ASP A 1 90 ? -13.189 -3.611 17.889 1.00 76.06 90 ASP A O 1
ATOM 726 N N . GLY A 1 91 ? -11.938 -5.180 16.880 1.00 49.34 91 GLY A N 1
ATOM 727 C CA . GLY A 1 91 ? -12.341 -6.305 17.737 1.00 49.34 91 GLY A CA 1
ATOM 728 C C . GLY A 1 91 ? -13.616 -6.987 17.261 1.00 49.34 91 GLY A C 1
ATOM 729 O O . GLY A 1 91 ? -14.716 -6.499 17.595 1.00 49.34 91 GLY A O 1
#

Nearest PDB structures (foldseek):
  3iac-assembly1_C  TM=9.957E-01  e=4.900E-10  Salmonella enterica subsp. enterica serovar Typhimurium
  1j5s-assembly1_A  TM=9.284E-01  e=3.141E-04  Thermotoga maritima
  2lci-assembly1_A  TM=3.685E-01  e=5.317E+00  synthetic construct
  2lrh-assembly1_A  TM=3.610E-01  e=8.592E+00  synthetic construct

Radius of gyration: 15.79 Å; Cα contacts (8 Å, |Δi|>4): 102; chains: 1; bounding box: 35×25×44 Å

Foldseek 3Di:
DVLVVLQVCLVVLHEAEDEDFKDWDQDVVCCVVPNGPPPRIAGHDDDDQPVVLVSQVVCVVVVRGHHYDYHHRDVVCVVVVVVSVVVPDPD

Secondary structure (DSSP, 8-state):
-HHHHHHHHHHTTPPEEEEE-EE----HHHHHHH-SSSS--EE-----HHHHHHHHHHHHTTT-PPPEEEEESSGGGHHHHHHHHHTT---

Mean predicted aligned error: 2.56 Å